Protein 5TRB (pdb70)

Radius of gyration: 13.23 Å; Cα contacts (8 Å, |Δi|>4): 96; chains: 1; bounding box: 18×43×22 Å

GO terms:
  GO:0033503 HULC complex (C, IDA)
  GO:0005634 nucleus (C, EXP)
  GO:0005515 protein binding (F, IPI)
  GO:0005654 nucleoplasm (C, TAS)
  GO:0042802 identical protein binding (F, IPI)
  GO:0005654 nucleoplasm (C, IDA)
  GO:0006355 regulation of DNA-templated transcription (P, IDA)
  GO:0004842 ubiquitin-protein transferase activity (F, IDA)
  GO:0005634 nucleus (C, IDA)
  GO:0005730 nucleolus (C, IDA)
  GO:0002039 p53 binding (F, IDA)
  GO:0003713 t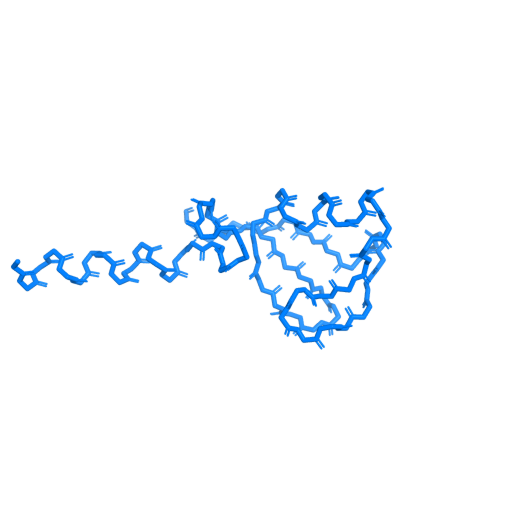ranscription coactivator activity (F, IDA)
  GO:0003730 mRNA 3'-UTR binding (F, IDA)
  GO:0045944 positive regulation of transcription by RNA polymerase II (P, IDA)
  GO:0042393 histone binding (F, IDA)
  GO:0000151 ubiquitin ligase complex (C, IDA)
  GO:0030336 negative regulation of cell migration (P, IDA)
  GO:0000209 protein polyubiquitination (P, IDA)
  GO:0045893 positive regulation of DNA-templated transcription (P, IMP)
  GO:0006355 regulation of DNA-templated transcription (P, IMP)

CATH classification: 3.30.40.10

InterPro domains:
  IPR001841 Zinc finger, RING-type [PS50089] (922-961)
  IPR001841 Zinc finger, RING-type [SM00184] (922-960)
  IPR013083 Zinc finger, RING/FYVE/PHD-type [G3DSA:3.30.40.10] (903-975)
  IPR013956 E3 ubiquitin ligase Bre1 [PTHR23163] (6-974)
  IPR017907 Zinc finger, RING-type, conserved site [PS00518] (937-946)
  IPR018957 Zinc finger, C3HC4 RING-type [PF00097] (922-960)
  IPR058642 BRE1A/B-like domain [PF26052] (372-515)
  IPR058643 BRE1-like, coiled-coil containing domain [PF26095] (78-264)

Nearest PDB structures (foldseek):
  5trb-assembly1_A-2  TM=1.015E+00  e=1.678E-13  Homo sapiens
  8iej-assembly1_M  TM=1.000E+00  e=6.840E-11  Homo sapiens
  8iej-assembly1_A  TM=9.827E-01  e=1.336E-09  Homo sapiens
  4r7e-assembly1_A-2  TM=9.028E-01  e=6.638E-07  Saccharomyces cerevisiae
  8ieg-assembly1_B  TM=8.938E-01  e=1.910E-06  Saccharomyces cerevisiae S288C

Solvent-accessible surface area: 5150 Å² total; per-residue (Å²): 152,137,117,126,118,90,90,152,69,106,135,62,145,84,34,0,77,47,36,109,139,88,103,49,21,0,20,1,45,135,34,137,51,44,5,2,42,89,12,1,81,65,80,39,81,80,179,108,61,100,3,38,147,60,99,34,70,9,24,65,126,25,22,87,162,63,174,91,74

Organism: Homo sapiens (NCBI:txid9606)

B-factor: mean 30.82, std 6.54, range [19.28, 62.65]

Sequence (69 aa):
EILMEEIKDYKARLTCPCCNMRKKDAVLTKCFHVFCFECVKTRYDTRQRKCPKCNAAFGANDFHRIYIG

Secondary structure (DSSP, 8-state):
-HHHHHHHHHHHHHB-TTTSSSBP-EEETTT--EE-HHHHHHHHHTT--B-TTT--B--TTSEEE----

Foldseek 3Di:
DVVVVVVVVVLQVQAFPVVSDHGWWKAFQVVGDIGRPVVQVVCQVVVVQADPPPGHGGHDPGMDTHDDD

Structure (mmCIF, N/CA/C/O backbone):
data_5TRB
#
_entry.id   5TRB
#
_cell.length_a   34.830
_cell.length_b   61.290
_cell.length_c   78.670
_cell.angle_alpha   90.000
_cell.angle_beta   90.000
_cell.angle_gamma   90.000
#
_symmetry.space_group_name_H-M   'I 21 21 21'
#
loop_
_entity.id
_entity.type
_entity.pdbx_description
1 polymer 'E3 ubiquitin-protein ligase BRE1A'
2 non-polymer 'ZINC ION'
3 water water
#
loop_
_atom_site.group_PDB
_atom_site.id
_atom_site.type_symbol
_atom_site.label_atom_id
_atom_site.label_alt_id
_atom_site.label_comp_id
_atom_si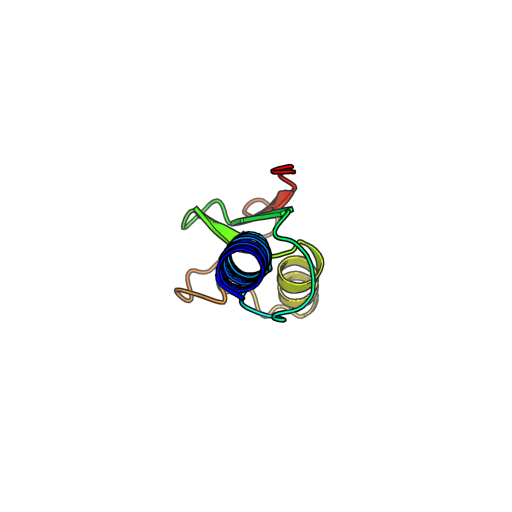te.label_asym_id
_atom_site.label_entity_id
_atom_site.label_seq_id
_atom_site.pdbx_PDB_ins_code
_atom_site.Cartn_x
_atom_site.Cartn_y
_atom_site.Cartn_z
_atom_site.occupancy
_atom_site.B_iso_or_equiv
_atom_site.auth_seq_id
_atom_site.auth_comp_id
_atom_site.auth_asym_id
_atom_site.auth_atom_id
_atom_site.pdbx_PDB_model_num
ATOM 1 N N . GLU A 1 7 ? 5.211 62.163 46.022 1.00 47.11 907 GLU A N 1
ATOM 2 C CA . GLU A 1 7 ? 4.702 62.419 44.684 1.00 39.98 907 GLU A CA 1
ATOM 3 C C . GLU A 1 7 ? 4.145 61.143 44.044 1.00 39.32 907 GLU A C 1
ATOM 4 O O . GLU A 1 7 ? 4.410 60.027 44.493 1.00 36.58 907 GLU A O 1
ATOM 10 N N . ILE A 1 8 ? 3.369 61.331 42.977 1.00 36.88 908 ILE A N 1
ATOM 11 C CA . ILE A 1 8 ? 2.660 60.220 42.358 1.00 37.16 908 ILE A CA 1
ATOM 12 C C . ILE A 1 8 ? 3.642 59.249 41.718 1.00 35.96 908 ILE A C 1
ATOM 13 O O . ILE A 1 8 ? 3.492 58.028 41.840 1.00 37.33 908 ILE A O 1
ATOM 18 N N . LEU A 1 9 ? 4.673 59.770 41.043 1.00 33.70 909 LEU A N 1
ATOM 19 C CA . LEU A 1 9 ? 5.675 58.890 40.447 1.00 34.27 909 LEU A CA 1
ATOM 20 C C . LEU A 1 9 ? 6.380 58.056 41.510 1.00 35.07 909 LEU A C 1
ATOM 21 O O . LEU A 1 9 ? 6.616 56.856 41.320 1.00 31.15 909 LEU A O 1
ATOM 26 N N . MET A 1 10 ? 6.700 58.667 42.648 1.00 33.75 910 MET A N 1
ATOM 27 C CA . MET A 1 10 ? 7.442 57.940 43.667 1.00 34.21 910 MET A CA 1
ATOM 28 C C . MET A 1 10 ? 6.596 56.866 44.323 1.00 34.34 910 MET A C 1
ATOM 29 O O . MET A 1 10 ? 7.115 55.809 44.699 1.00 30.99 910 MET A O 1
ATOM 34 N N . GLU A 1 11 ? 5.301 57.111 44.491 1.00 34.38 911 GLU A N 1
ATOM 35 C CA . GLU A 1 11 ? 4.479 56.062 45.069 1.00 35.80 911 GLU A CA 1
ATOM 36 C C . GLU A 1 11 ? 4.410 54.864 44.136 1.00 32.07 911 GLU A C 1
ATOM 37 O O . GLU A 1 11 ? 4.394 53.718 44.597 1.00 33.35 911 GLU A O 1
ATOM 43 N N . GLU A 1 12 ? 4.404 55.115 42.830 1.00 32.00 912 GLU A N 1
ATOM 44 C CA . GLU A 1 12 ? 4.403 54.026 41.865 1.00 33.05 912 GLU A CA 1
ATOM 45 C C . GLU A 1 12 ? 5.710 53.239 41.917 1.00 33.58 912 GLU A C 1
ATOM 46 O O . GLU A 1 12 ? 5.694 52.004 41.846 1.00 30.65 912 GLU A O 1
ATOM 52 N N . ILE A 1 13 ? 6.847 53.934 42.028 1.00 30.32 913 ILE A N 1
ATOM 53 C CA . ILE A 1 13 ? 8.127 53.243 42.199 1.00 32.11 913 ILE A CA 1
ATOM 54 C C . ILE A 1 13 ? 8.089 52.376 43.446 1.00 31.33 913 ILE A 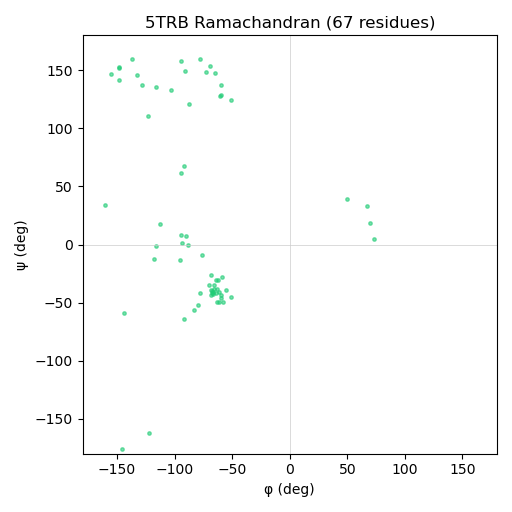C 1
ATOM 55 O O . ILE A 1 13 ? 8.444 51.194 43.413 1.00 33.17 913 ILE A O 1
ATOM 60 N N . LYS A 1 14 ? 7.655 52.952 44.565 1.00 29.55 914 LYS A N 1
ATOM 61 C CA . LYS A 1 14 ? 7.612 52.199 45.811 1.00 31.38 914 LYS A CA 1
ATOM 62 C C . LYS A 1 14 ? 6.798 50.916 45.667 1.00 31.87 914 LYS A C 1
ATOM 63 O O . LYS A 1 14 ? 7.191 49.867 46.188 1.00 30.66 914 LYS A O 1
ATOM 69 N N . ASP A 1 15 ? 5.677 50.972 44.935 1.00 33.98 915 ASP A N 1
ATOM 70 C CA . ASP A 1 15 ? 4.831 49.792 44.753 1.00 33.00 915 ASP A CA 1
ATOM 71 C C . ASP A 1 15 ? 5.517 48.734 43.898 1.00 31.68 915 ASP A C 1
ATOM 72 O O . ASP A 1 15 ? 5.393 47.535 44.171 1.00 31.53 915 ASP A O 1
ATOM 77 N N . TYR A 1 16 ? 6.230 49.148 42.850 1.00 28.31 916 TYR A N 1
ATOM 78 C CA . TYR A 1 16 ? 7.001 48.186 42.070 1.00 29.33 916 TYR A CA 1
ATOM 79 C C . TYR A 1 16 ? 8.060 47.517 42.930 1.00 29.72 916 TYR A C 1
ATOM 80 O O . TYR A 1 16 ? 8.186 46.286 42.928 1.00 30.25 916 TYR A O 1
ATOM 89 N N . LYS A 1 17 ? 8.844 48.316 43.660 1.00 28.86 917 LYS A N 1
ATOM 90 C CA . LYS A 1 17 ? 9.841 47.749 44.568 1.00 28.56 917 LYS A CA 1
ATOM 91 C C . LYS A 1 17 ? 9.210 46.707 45.484 1.00 30.10 917 LYS A C 1
ATOM 92 O O . LYS A 1 17 ? 9.742 45.602 45.652 1.00 26.87 917 LYS A O 1
ATOM 98 N N . ALA A 1 18 ? 8.046 47.030 46.054 1.00 29.80 918 ALA A N 1
ATOM 99 C CA . ALA A 1 18 ? 7.399 46.097 46.973 1.00 30.59 918 ALA A CA 1
ATOM 100 C C . ALA A 1 18 ? 7.005 44.810 46.265 1.00 30.66 918 ALA A C 1
ATOM 101 O O . ALA A 1 18 ? 7.112 43.718 46.836 1.00 32.10 918 ALA A O 1
ATOM 103 N N . ARG A 1 19 ? 6.544 44.914 45.019 1.00 28.13 919 ARG A N 1
ATOM 104 C CA . ARG A 1 19 ? 6.117 43.732 44.278 1.00 29.41 919 ARG A CA 1
ATOM 105 C C . ARG A 1 19 ? 7.284 42.818 43.934 1.00 29.33 919 ARG A C 1
ATOM 106 O O . ARG A 1 19 ? 7.100 41.611 43.734 1.00 30.51 919 ARG A O 1
ATOM 114 N N . LEU A 1 20 ? 8.479 43.362 43.834 1.00 24.44 920 LEU A N 1
ATOM 115 C CA . LEU A 1 20 ? 9.647 42.548 43.554 1.00 26.41 920 LEU A CA 1
ATOM 116 C C . LEU A 1 20 ? 10.375 42.097 44.820 1.00 27.29 920 LEU A C 1
ATOM 117 O O . LEU A 1 20 ? 11.379 41.385 44.715 1.00 25.77 920 LEU A O 1
ATOM 122 N N . THR A 1 21 ? 9.872 42.455 45.998 1.00 25.90 921 THR A N 1
ATOM 123 C CA . THR A 1 21 ? 10.552 42.192 47.264 1.00 25.20 921 THR A CA 1
ATOM 124 C C . THR A 1 21 ? 9.897 41.017 47.974 1.00 23.42 921 THR A C 1
ATOM 125 O O . THR A 1 21 ? 8.669 40.963 48.095 1.00 26.12 921 THR A O 1
ATOM 129 N N . CYS A 1 22 ? 10.725 40.091 48.450 1.00 24.82 922 CYS A N 1
ATOM 130 C CA . CYS A 1 22 ?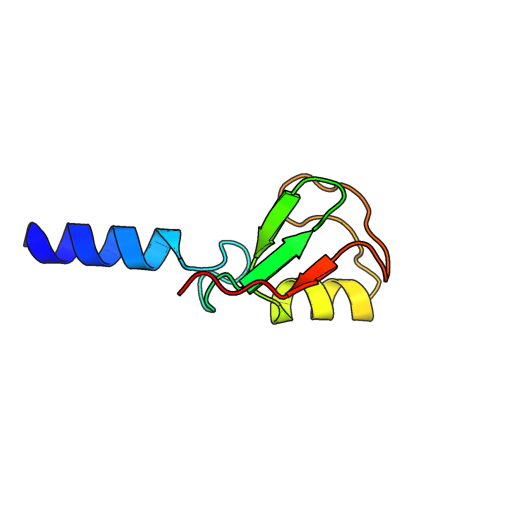 10.284 38.948 49.234 1.00 21.84 922 CYS A CA 1
ATOM 131 C C . CYS A 1 22 ? 9.394 39.405 50.395 1.00 24.63 922 CYS A C 1
ATOM 132 O O . CYS A 1 22 ? 9.818 40.250 51.193 1.00 24.08 922 CYS A O 1
ATOM 135 N N . PRO A 1 23 ? 8.166 38.890 50.516 1.00 26.39 923 PRO A N 1
ATOM 136 C CA . PRO A 1 23 ? 7.277 39.333 51.603 1.00 26.07 923 PRO A CA 1
ATOM 137 C C . PRO A 1 23 ? 7.636 38.740 52.950 1.00 31.15 923 PRO A C 1
ATOM 138 O O . PRO A 1 23 ? 7.073 39.151 53.979 1.00 30.41 923 PRO A O 1
ATOM 142 N N . CYS A 1 24 ? 8.559 37.788 52.961 1.00 28.14 924 CYS A N 1
ATOM 143 C CA . CYS A 1 24 ? 8.938 37.082 54.172 1.00 26.77 924 CYS A CA 1
ATOM 144 C C . CYS A 1 24 ? 9.895 37.924 55.008 1.00 29.38 924 CYS A C 1
ATOM 145 O O . CYS A 1 24 ? 9.652 38.159 56.194 1.00 31.84 924 CYS A O 1
ATOM 148 N N . CYS A 1 25 ? 10.972 38.414 54.392 1.00 26.28 925 CYS A N 1
ATOM 149 C CA . CYS A 1 25 ? 11.917 39.331 55.016 1.00 27.87 925 CYS A CA 1
ATOM 150 C C . CYS A 1 25 ? 11.634 40.803 54.713 1.00 28.71 925 CYS A C 1
ATOM 151 O O . CYS A 1 25 ? 12.225 41.676 55.365 1.00 27.86 925 CYS A O 1
ATOM 154 N N . ASN A 1 26 ? 10.773 41.095 53.730 1.00 25.14 926 ASN A N 1
ATOM 155 C CA . ASN A 1 26 ? 10.513 42.467 53.274 1.00 27.64 926 ASN A CA 1
ATOM 156 C C . ASN A 1 26 ? 11.807 43.225 52.998 1.00 29.53 926 ASN A C 1
ATOM 157 O O . ASN A 1 26 ? 11.924 44.423 53.266 1.00 32.74 926 ASN A O 1
ATOM 162 N N . MET A 1 27 ? 12.778 42.525 52.410 1.00 28.18 927 MET A N 1
ATOM 163 C CA . MET A 1 27 ? 14.136 43.046 52.314 1.00 28.51 927 MET A CA 1
ATOM 164 C C . MET A 1 27 ? 14.830 42.660 51.004 1.00 30.71 927 MET A C 1
ATOM 165 O O . MET A 1 27 ? 15.239 43.532 50.231 1.00 33.45 927 MET A O 1
ATOM 170 N N . ARG A 1 28 ? 14.964 41.370 50.724 1.00 24.13 928 ARG A N 1
ATOM 171 C CA . ARG A 1 28 ? 15.679 40.937 49.537 1.00 26.16 928 ARG A CA 1
ATOM 172 C C . ARG A 1 28 ? 14.712 40.709 48.374 1.00 25.69 928 ARG A C 1
ATOM 173 O O . ARG A 1 28 ? 13.513 40.505 48.560 1.00 23.44 928 ARG A O 1
ATOM 181 N N . LYS A 1 29 ? 15.249 40.757 47.155 1.00 24.26 929 LYS A N 1
ATOM 182 C CA . LYS A 1 29 ? 14.389 40.611 45.988 1.00 24.58 929 LYS A CA 1
ATOM 183 C C . LYS A 1 29 ? 13.933 39.163 45.837 1.00 20.92 929 LYS A C 1
ATOM 184 O O . LYS A 1 29 ? 14.649 38.222 46.188 1.00 23.31 929 LYS A O 1
ATOM 190 N N . LYS A 1 30 ? 12.725 38.994 45.299 1.00 22.51 930 LYS A N 1
ATOM 191 C CA . LYS A 1 30 ? 12.233 37.673 44.931 1.00 21.82 930 LYS A CA 1
ATOM 192 C C . LYS A 1 30 ? 13.129 37.031 43.877 1.00 23.71 930 LYS A C 1
ATOM 193 O O . LYS A 1 30 ? 13.394 37.636 42.835 1.00 25.96 930 LYS A O 1
ATOM 199 N N . ASP A 1 31 ? 13.587 35.801 44.139 1.00 20.33 931 ASP A N 1
ATOM 200 C CA . ASP A 1 31 ? 14.380 35.056 43.163 1.00 23.11 931 ASP A CA 1
ATOM 201 C C . ASP A 1 31 ? 14.394 33.552 43.441 1.00 24.69 931 ASP A C 1
ATOM 202 O O . ASP A 1 31 ? 15.389 32.868 43.171 1.00 23.97 931 ASP A O 1
ATOM 207 N N . ALA A 1 32 ? 13.284 33.021 43.954 1.00 23.23 932 ALA A N 1
ATOM 208 C CA . ALA A 1 32 ? 13.184 31.600 44.239 1.00 22.44 932 ALA A CA 1
ATOM 209 C C . ALA A 1 32 ? 11.717 31.218 44.204 1.00 22.55 932 ALA A C 1
ATOM 210 O O . ALA A 1 32 ? 10.857 32.025 44.562 1.00 22.20 932 ALA A O 1
ATOM 212 N N . VAL A 1 33 ? 11.432 29.993 43.756 1.00 24.18 933 VAL A N 1
ATOM 213 C CA . VAL A 1 33 ? 10.065 29.475 43.715 1.00 23.17 933 VAL A CA 1
ATOM 214 C C . VAL A 1 33 ? 10.013 28.112 44.400 1.00 24.87 933 VAL A C 1
ATOM 215 O O . VAL A 1 33 ? 10.926 27.289 44.252 1.00 22.31 933 VAL A O 1
ATOM 219 N N . LEU A 1 34 ? 8.969 27.907 45.206 1.00 20.62 934 LEU A N 1
ATOM 220 C CA . LEU A 1 34 ? 8.646 26.596 45.754 1.00 23.31 934 LEU A CA 1
ATOM 221 C C . LEU A 1 34 ? 7.752 25.880 44.749 1.00 25.47 934 LEU A C 1
ATOM 222 O O . LEU A 1 34 ? 6.673 26.380 44.422 1.00 24.71 934 LEU A O 1
ATOM 227 N N . THR A 1 35 ? 8.187 24.721 44.259 1.00 22.53 935 THR A N 1
ATOM 228 C CA . THR A 1 35 ? 7.488 24.101 43.147 1.00 24.66 935 THR A CA 1
ATOM 229 C C . THR A 1 35 ? 6.348 23.183 43.574 1.00 28.28 935 THR A C 1
ATOM 230 O O . THR A 1 35 ? 5.652 22.645 42.707 1.00 30.12 935 THR A O 1
ATOM 234 N N . LYS A 1 36 ? 6.102 23.016 44.872 1.00 28.97 936 LYS A N 1
ATOM 235 C CA . LYS A 1 36 ? 4.875 22.328 45.273 1.00 30.68 936 LYS A CA 1
ATOM 236 C C . LYS A 1 36 ? 3.656 23.241 45.175 1.00 33.36 936 LYS A C 1
ATOM 237 O O . LYS A 1 36 ? 2.590 22.817 44.714 1.00 36.53 936 LYS A O 1
ATOM 243 N N . CYS A 1 37 ? 3.799 24.492 45.597 1.00 27.41 937 CYS A N 1
ATOM 244 C CA . CYS A 1 37 ? 2.703 25.444 45.652 1.00 28.59 937 CYS A CA 1
ATOM 245 C C . CYS A 1 37 ? 2.909 26.660 44.754 1.00 29.37 937 CYS A C 1
ATOM 246 O O . CYS A 1 37 ? 1.958 27.436 44.559 1.00 29.96 937 CYS A O 1
ATOM 249 N N . PHE A 1 38 ? 4.125 26.863 44.232 1.00 27.25 938 PHE A N 1
ATOM 250 C CA . PHE A 1 38 ? 4.464 27.937 43.297 1.00 24.73 938 PHE A CA 1
ATOM 251 C C . PHE A 1 38 ? 4.385 29.326 43.924 1.00 26.11 938 PHE A C 1
ATOM 252 O O . PHE A 1 38 ? 4.111 30.322 43.244 1.00 28.30 938 PHE A O 1
ATOM 260 N N . HIS A 1 39 ? 4.707 29.420 45.204 1.00 26.49 939 HIS A N 1
ATOM 261 C CA . HIS A 1 39 ? 4.903 30.716 45.825 1.00 25.09 939 HIS A CA 1
ATOM 262 C C . HIS A 1 39 ? 6.370 31.140 45.738 1.00 24.51 939 HIS A C 1
ATOM 263 O O . HIS A 1 39 ? 7.283 30.308 45.741 1.00 24.21 939 HIS A O 1
ATOM 270 N N . VAL A 1 40 ? 6.580 32.450 45.669 1.00 20.78 940 VAL A N 1
ATOM 271 C CA . VAL A 1 40 ? 7.865 33.048 45.312 1.00 22.89 940 VAL A CA 1
ATOM 272 C C . VAL A 1 40 ? 8.393 33.847 46.500 1.0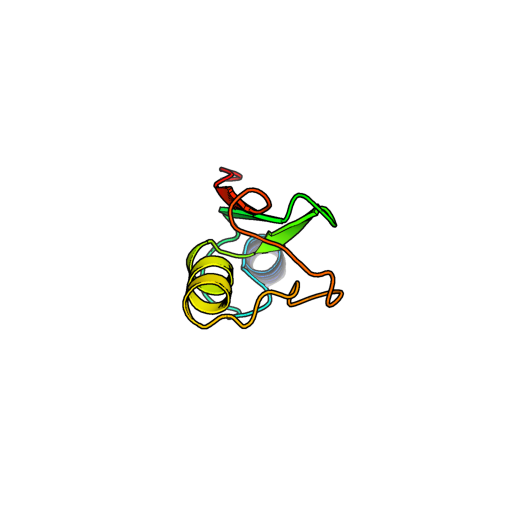0 23.89 940 VAL A C 1
ATOM 273 O O . VAL A 1 40 ? 7.643 34.601 47.130 1.00 23.12 940 VAL A O 1
ATOM 277 N N . PHE A 1 41 ? 9.690 33.691 46.795 1.00 22.38 941 PHE A N 1
ATOM 278 C CA . PHE A 1 41 ? 10.372 34.410 47.876 1.00 20.44 941 PHE A CA 1
ATOM 279 C C . PHE A 1 41 ? 11.809 34.691 47.442 1.00 21.98 941 PHE A C 1
ATOM 280 O O . PHE A 1 41 ? 12.200 34.373 46.320 1.00 20.19 941 PHE A O 1
ATOM 288 N N . CYS A 1 42 ? 12.611 35.263 48.348 1.00 19.28 942 CYS A N 1
ATOM 289 C CA . CYS A 1 42 ? 14.043 35.317 48.089 1.00 19.85 942 CYS A CA 1
ATOM 290 C C . CYS A 1 42 ? 14.657 33.957 48.380 1.00 23.81 942 CYS A C 1
ATOM 291 O O . CYS A 1 42 ? 14.091 33.140 49.113 1.00 20.61 942 CYS A O 1
ATOM 294 N N . PHE A 1 43 ? 15.834 33.710 47.803 1.00 20.66 943 PHE A N 1
ATOM 295 C CA . PHE A 1 43 ? 16.459 32.411 48.008 1.00 21.51 943 PHE A CA 1
ATOM 296 C C . PHE A 1 43 ? 16.905 32.232 49.453 1.00 24.56 943 PHE A C 1
ATOM 297 O O . PHE A 1 43 ? 16.725 31.155 50.034 1.00 23.30 943 PHE A O 1
ATOM 305 N N . GLU A 1 44 ? 17.450 33.280 50.067 1.00 23.11 944 GLU A N 1
ATOM 306 C CA . GLU A 1 44 ? 17.953 33.134 51.431 1.00 25.24 944 GLU A CA 1
ATOM 307 C C . GLU A 1 44 ? 16.861 32.714 52.415 1.00 23.94 944 GLU A C 1
ATOM 308 O O . GLU A 1 44 ? 17.097 31.864 53.278 1.00 24.96 944 GLU A O 1
ATOM 314 N N . CYS A 1 45 ? 15.669 33.310 52.330 1.00 22.20 945 CYS A N 1
ATOM 315 C CA . CYS A 1 45 ? 14.588 32.915 53.239 1.00 25.52 945 CYS A CA 1
ATOM 316 C C . CYS A 1 45 ? 14.236 31.433 53.094 1.00 26.61 945 CYS A C 1
ATOM 317 O O . CYS A 1 45 ? 14.052 30.720 54.094 1.00 26.50 945 CYS A O 1
ATOM 320 N N . VAL A 1 46 ? 14.099 30.961 51.856 1.00 23.69 946 VAL A N 1
ATOM 321 C CA . VAL A 1 46 ? 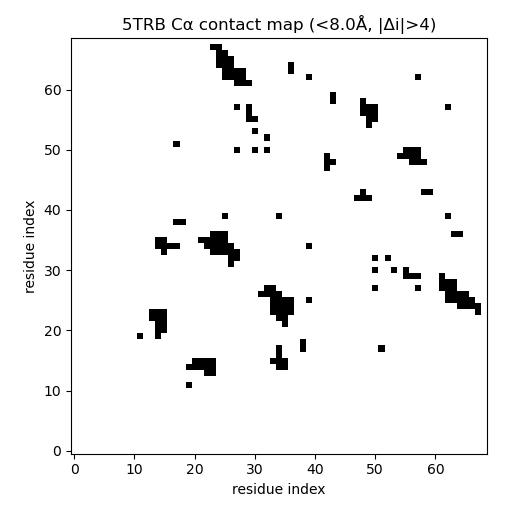13.722 29.567 51.623 1.00 24.36 946 VAL A CA 1
ATOM 322 C C . VAL A 1 46 ? 14.842 28.619 52.048 1.00 27.21 946 VAL A C 1
ATOM 323 O O . VAL A 1 46 ? 14.592 27.580 52.678 1.00 26.07 946 VAL A O 1
ATOM 327 N N . LYS A 1 47 ? 16.090 28.958 51.698 1.00 25.82 947 LYS A N 1
ATOM 328 C CA . LYS A 1 47 ? 17.244 28.115 52.011 1.00 25.51 947 LYS A CA 1
ATOM 329 C C . LYS A 1 47 ? 17.487 28.038 53.515 1.00 29.42 947 LYS A C 1
ATOM 330 O O . LYS A 1 47 ? 17.798 26.960 54.051 1.00 26.10 947 LYS A O 1
ATOM 336 N N . THR A 1 48 ? 17.350 29.166 54.222 1.00 26.47 948 THR A N 1
ATOM 337 C CA . THR A 1 48 ? 17.506 29.126 55.673 1.00 25.53 948 THR A CA 1
ATOM 338 C C . THR A 1 48 ? 16.402 28.301 56.325 1.00 26.62 948 THR A C 1
ATOM 339 O O . THR A 1 48 ? 16.658 27.577 57.293 1.00 28.11 948 THR A O 1
ATOM 343 N N . ARG A 1 49 ? 15.167 28.390 55.823 1.00 25.31 949 ARG A N 1
ATOM 344 C CA . ARG A 1 49 ? 14.119 27.506 56.328 1.00 24.86 949 ARG A CA 1
ATOM 345 C C . ARG A 1 49 ? 14.438 26.055 56.020 1.00 29.00 949 ARG A C 1
ATOM 346 O O . ARG A 1 49 ? 14.252 25.174 56.866 1.00 30.92 949 ARG A O 1
ATOM 354 N N . TYR A 1 50 ? 14.934 25.780 54.820 1.00 25.98 950 TYR A N 1
ATOM 355 C CA . TYR A 1 50 ? 15.251 24.400 54.489 1.00 25.73 950 TYR A CA 1
ATOM 356 C C . TYR A 1 50 ? 16.354 23.865 55.395 1.00 26.39 950 TYR A C 1
ATOM 357 O O . TYR A 1 50 ? 16.223 22.779 55.978 1.00 27.61 950 TYR A O 1
ATOM 366 N N . ASP A 1 51 ? 17.448 24.627 55.534 1.00 25.41 951 ASP A N 1
ATOM 367 C CA . ASP A 1 51 ? 18.597 24.156 56.301 1.00 27.35 951 ASP A CA 1
ATOM 368 C C . ASP A 1 51 ? 18.255 23.968 57.774 1.00 29.45 951 ASP A C 1
ATOM 369 O O . ASP A 1 51 ? 18.825 23.090 58.431 1.00 30.46 951 ASP A O 1
ATOM 374 N N . THR A 1 52 ? 17.320 24.752 58.309 1.00 26.51 952 THR A N 1
ATOM 375 C CA . THR A 1 52 ? 16.929 24.602 59.708 1.00 30.48 952 THR A CA 1
ATOM 376 C C . THR A 1 52 ? 15.774 23.625 59.904 1.00 29.40 952 THR A C 1
ATOM 377 O O .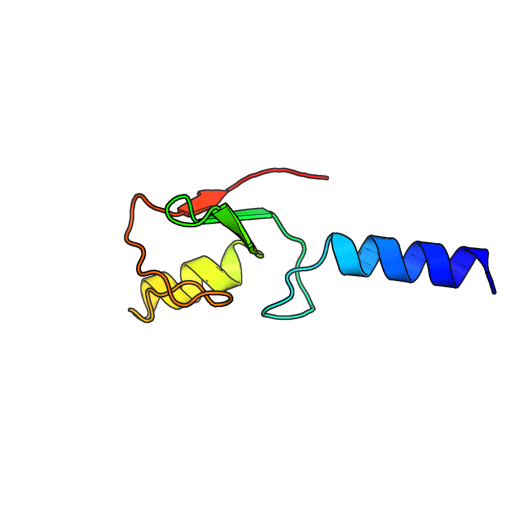 THR A 1 52 ? 15.277 23.497 61.027 1.00 29.76 952 THR A O 1
ATOM 381 N N . ARG A 1 53 ? 15.354 22.925 58.850 1.00 27.12 953 ARG A N 1
ATOM 382 C CA . ARG A 1 53 ? 14.291 21.921 58.873 1.00 28.93 953 ARG A CA 1
ATOM 383 C C . ARG A 1 53 ? 12.917 22.520 59.092 1.00 29.00 953 ARG A C 1
ATOM 384 O O . ARG A 1 53 ? 11.981 21.802 59.448 1.00 29.76 953 ARG A O 1
ATOM 392 N N . GLN A 1 54 ? 12.765 23.819 58.857 1.00 26.11 954 GLN A N 1
ATOM 393 C CA . GLN A 1 54 ? 11.450 24.457 58.879 1.00 28.62 954 GLN A CA 1
ATOM 394 C C . GLN A 1 54 ? 10.881 24.438 57.458 1.00 30.08 954 GLN A C 1
ATOM 395 O O . GLN A 1 54 ? 10.715 25.457 56.787 1.00 32.47 954 GLN A O 1
ATOM 401 N N . ARG A 1 55 ? 10.587 23.233 56.997 1.00 29.25 955 ARG A N 1
ATOM 402 C CA . ARG A 1 55 ? 10.395 23.002 55.569 1.00 27.28 955 ARG A CA 1
ATOM 403 C C . ARG A 1 55 ? 8.919 23.082 55.184 1.00 27.34 955 ARG A C 1
ATOM 404 O O . ARG A 1 55 ? 8.314 22.140 54.675 1.00 30.26 955 ARG A O 1
ATOM 412 N N . LYS A 1 56 ? 8.349 24.258 55.410 1.00 28.37 956 LYS A N 1
ATOM 413 C CA . LYS A 1 56 ? 7.000 24.576 54.977 1.00 28.68 956 LYS A CA 1
ATOM 414 C C . LYS A 1 56 ? 7.008 25.929 54.295 1.00 28.69 956 LYS A C 1
ATOM 415 O O . LYS A 1 56 ? 7.772 26.822 54.671 1.00 29.91 956 LYS A O 1
ATOM 421 N N . CYS A 1 57 ? 6.149 26.071 53.292 1.00 28.12 957 CYS A N 1
ATOM 422 C CA . CYS A 1 57 ? 6.038 27.337 52.582 1.00 27.90 957 CYS A CA 1
ATOM 423 C C . CYS A 1 57 ? 5.645 28.447 53.550 1.00 30.73 957 CYS A C 1
ATOM 424 O O . CYS A 1 57 ? 4.673 28.291 54.306 1.00 32.48 957 CYS A O 1
ATOM 427 N N . PRO A 1 58 ? 6.373 29.565 53.570 1.00 30.60 958 PRO A N 1
ATOM 428 C CA . PRO A 1 58 ? 6.001 30.672 54.465 1.00 31.11 958 PRO A CA 1
ATOM 429 C C . PRO A 1 58 ? 4.609 31.214 54.214 1.00 32.92 958 PRO A C 1
ATOM 430 O O . PRO A 1 58 ? 3.977 31.753 55.131 1.00 37.49 958 PRO A O 1
ATOM 434 N N . LYS A 1 59 ? 4.113 31.102 52.992 1.00 30.76 959 LYS A N 1
ATOM 435 C CA . LYS A 1 59 ? 2.819 31.678 52.655 1.00 34.33 959 LYS A CA 1
ATOM 436 C C . LYS A 1 59 ? 1.691 30.737 53.052 1.00 34.33 959 LYS A C 1
ATOM 437 O O . LYS A 1 59 ? 0.807 31.106 53.832 1.00 37.99 959 LYS A O 1
ATOM 443 N N . CYS A 1 60 ? 1.731 29.502 52.538 1.00 33.14 960 CYS A N 1
ATOM 444 C CA . CYS A 1 60 ? 0.609 28.573 52.584 1.00 33.42 960 CYS A CA 1
ATOM 445 C C . CYS A 1 60 ? 0.879 27.327 53.406 1.00 34.47 960 CYS A C 1
ATOM 446 O O . CYS A 1 60 ? -0.006 26.464 53.480 1.00 35.97 960 CYS A O 1
ATOM 449 N N . ASN A 1 61 ? 2.077 27.179 53.972 1.00 31.50 961 ASN A N 1
ATOM 450 C CA . ASN A 1 61 ? 2.460 26.089 54.860 1.00 32.41 961 ASN A CA 1
ATOM 451 C C . ASN A 1 61 ? 2.666 24.754 54.144 1.00 32.50 961 ASN A C 1
ATOM 452 O O . ASN A 1 61 ? 2.905 23.742 54.814 1.00 32.83 961 ASN A O 1
ATOM 457 N N . ALA A 1 62 ? 2.581 24.700 52.820 1.00 30.87 962 ALA A N 1
ATOM 458 C CA . ALA A 1 62 ? 2.830 23.434 52.138 1.00 30.31 962 ALA A CA 1
ATOM 459 C C . ALA A 1 62 ? 4.245 22.945 52.429 1.00 30.14 962 ALA A C 1
ATOM 460 O O . ALA A 1 62 ? 5.199 23.725 52.429 1.00 30.67 962 ALA A O 1
ATOM 462 N N . ALA A 1 63 ? 4.387 21.647 52.684 1.00 28.50 963 ALA A N 1
ATOM 463 C CA . ALA A 1 63 ? 5.712 21.100 52.926 1.00 26.87 963 ALA A CA 1
ATOM 464 C C . ALA A 1 63 ? 6.534 21.129 51.646 1.00 30.00 963 ALA A C 1
ATOM 465 O O . ALA A 1 63 ? 5.995 21.091 50.538 1.00 28.81 963 ALA A O 1
ATOM 467 N N . PHE A 1 64 ? 7.852 21.196 51.801 1.00 25.33 964 PHE A N 1
ATOM 468 C CA . PHE A 1 64 ? 8.724 21.116 50.640 1.00 27.59 964 PHE A CA 1
ATOM 469 C C . PHE A 1 64 ? 10.033 20.458 51.044 1.00 28.63 964 PHE A C 1
ATOM 470 O O . PHE A 1 64 ? 10.451 20.539 52.195 1.00 29.24 964 PHE A O 1
ATOM 478 N N . GLY A 1 65 ? 10.678 19.802 50.085 1.00 29.09 965 GLY A N 1
ATOM 479 C CA . GLY A 1 65 ? 11.954 19.175 50.355 1.00 26.51 965 GLY A CA 1
ATOM 480 C C . GLY A 1 65 ? 13.055 19.675 49.448 1.00 29.84 965 GLY A C 1
ATOM 481 O O . GLY A 1 65 ? 12.921 20.730 48.812 1.00 24.54 965 GLY A O 1
ATOM 482 N N . ALA A 1 66 ? 14.149 18.914 49.367 1.00 26.31 966 ALA A N 1
ATOM 483 C CA . ALA A 1 66 ? 15.344 19.410 48.691 1.00 27.56 966 ALA A CA 1
ATOM 484 C C . ALA A 1 66 ? 15.100 19.701 47.215 1.00 28.60 966 ALA A C 1
ATOM 485 O O . ALA A 1 66 ? 15.746 20.588 46.646 1.00 31.64 966 ALA A O 1
ATOM 487 N N . ASN A 1 67 ? 14.196 18.968 46.580 1.00 29.46 967 ASN A N 1
ATOM 488 C CA . ASN A 1 67 ? 13.934 19.115 45.157 1.00 29.17 967 ASN A CA 1
ATOM 489 C C . ASN A 1 67 ? 12.780 20.057 44.866 1.00 28.54 967 ASN A C 1
ATOM 490 O O . ASN A 1 67 ? 12.384 20.187 43.707 1.00 30.20 967 ASN A O 1
ATOM 495 N N . ASP A 1 68 ? 12.259 20.745 45.875 1.00 23.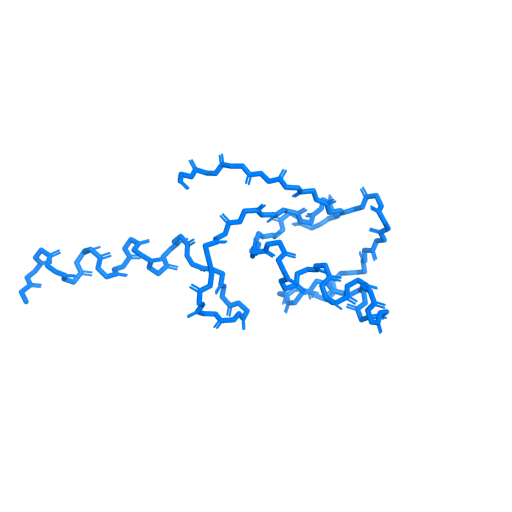60 968 ASP A N 1
ATOM 496 C CA . ASP A 1 68 ? 11.026 21.508 45.732 1.00 28.35 968 ASP A CA 1
ATOM 497 C C . ASP A 1 68 ? 11.234 23.020 45.826 1.00 27.34 968 ASP A C 1
ATOM 498 O O . ASP A 1 68 ? 10.268 23.757 46.065 1.00 27.10 968 ASP A O 1
ATOM 503 N N . PHE A 1 69 ? 12.462 23.504 45.655 1.00 27.36 969 PHE A N 1
ATOM 504 C CA . PHE A 1 69 ? 12.679 24.941 45.557 1.00 24.14 969 PHE A CA 1
ATOM 505 C C . PHE A 1 69 ? 13.868 25.207 44.639 1.00 28.06 969 PHE A C 1
ATOM 506 O O . PHE A 1 69 ? 14.837 24.437 44.617 1.00 26.15 969 PHE A O 1
ATOM 514 N N . HIS A 1 70 ? 13.766 26.263 43.837 1.00 24.49 970 HIS A N 1
ATOM 515 C CA . HIS A 1 70 ? 14.821 26.544 42.877 1.00 25.21 970 HIS A CA 1
ATOM 516 C C . HIS A 1 70 ? 14.917 28.046 42.665 1.00 25.93 970 HIS A C 1
ATOM 517 O O . HIS A 1 70 ? 13.935 28.779 42.826 1.00 24.54 970 HIS A O 1
ATOM 524 N N . ARG A 1 71 ? 16.113 28.498 42.299 1.00 24.99 971 ARG A N 1
ATOM 525 C CA . ARG A 1 71 ? 16.284 29.887 41.907 1.00 25.83 971 ARG A CA 1
ATOM 526 C C . ARG A 1 71 ? 15.500 30.177 40.638 1.00 27.33 971 ARG A C 1
ATOM 527 O O . ARG A 1 71 ? 15.336 29.313 39.772 1.00 26.55 971 ARG A O 1
ATOM 535 N N . ILE A 1 72 ? 15.007 31.411 40.542 1.00 23.57 972 ILE A N 1
ATOM 536 C CA . ILE A 1 72 ? 14.501 31.990 39.304 1.00 25.48 972 ILE A CA 1
ATOM 537 C C . ILE A 1 72 ? 15.022 33.414 39.224 1.00 25.38 972 ILE A C 1
ATOM 538 O O . ILE A 1 72 ? 15.415 34.019 40.228 1.00 23.52 972 ILE A O 1
ATOM 543 N N . TYR A 1 73 ? 15.026 33.959 38.014 1.00 26.18 973 TYR A N 1
ATOM 544 C CA . TYR A 1 73 ? 15.499 35.322 37.798 1.00 29.36 973 TYR A CA 1
ATOM 545 C C . TYR A 1 73 ? 14.398 36.152 37.143 1.00 31.39 973 TYR A C 1
ATOM 546 O O . TYR A 1 73 ? 14.067 35.949 35.971 1.00 31.04 973 TYR A O 1
ATOM 555 N N . ILE A 1 74 ? 13.846 37.101 37.895 1.00 30.65 974 ILE A N 1
ATOM 556 C CA . ILE A 1 74 ? 12.774 37.959 37.405 1.00 32.33 974 ILE A CA 1
ATOM 557 C C . ILE A 1 74 ? 13.387 39.211 36.798 1.00 37.70 974 ILE A C 1
ATOM 558 O O . ILE A 1 74 ? 13.266 39.457 35.592 1.00 41.58 974 ILE A O 1
ATOM 563 N N . GLY A 1 75 ? 14.057 40.002 37.630 1.00 38.50 975 GLY A N 1
ATOM 564 C CA . GLY A 1 75 ? 14.755 41.185 37.174 1.00 40.67 975 GLY A CA 1
ATOM 565 C C . GLY A 1 75 ? 15.866 41.636 38.113 1.00 47.12 975 GLY A C 1
ATOM 566 O O . GLY A 1 75 ? 16.083 41.079 39.203 1.00 45.96 975 GLY A O 1
#